Protein AF-A0A392NFA3-F1 (afdb_monomer_lite)

Structure (mmCIF, N/CA/C/O backbone):
data_AF-A0A392NFA3-F1
#
_entry.id   AF-A0A392NFA3-F1
#
loop_
_atom_site.group_PDB
_atom_site.id
_atom_site.type_symbol
_atom_site.label_atom_id
_atom_site.label_alt_id
_atom_site.label_comp_id
_atom_site.label_asym_id
_atom_site.label_entity_id
_atom_site.label_seq_id
_atom_site.pdbx_PDB_ins_code
_atom_site.Cartn_x
_atom_site.Cartn_y
_atom_site.Cartn_z
_atom_site.occupancy
_atom_site.B_iso_or_equiv
_atom_site.auth_seq_id
_atom_site.auth_comp_id
_atom_site.auth_asym_id
_atom_site.auth_atom_id
_atom_site.pdbx_PDB_model_num
ATOM 1 N N . GLY A 1 1 ? -15.142 -14.984 43.365 1.00 47.69 1 GLY A N 1
ATOM 2 C CA . GLY A 1 1 ? -14.096 -15.615 44.189 1.00 47.69 1 GLY A CA 1
ATOM 3 C C . GLY A 1 1 ? -12.878 -14.723 44.280 1.00 47.69 1 GLY A C 1
ATOM 4 O O . GLY A 1 1 ? -11.939 -14.925 43.528 1.00 47.69 1 GLY A O 1
ATOM 5 N N . ARG A 1 2 ? -12.903 -13.709 45.154 1.00 57.28 2 ARG A N 1
ATOM 6 C CA . ARG A 1 2 ? -11.723 -12.879 45.437 1.00 57.28 2 ARG A CA 1
ATOM 7 C C . ARG A 1 2 ? -10.975 -13.528 46.597 1.00 57.28 2 ARG A C 1
ATOM 9 O O . ARG A 1 2 ? -11.404 -13.406 47.738 1.00 57.28 2 ARG A O 1
ATOM 16 N N . PHE A 1 3 ? -9.909 -14.259 46.290 1.00 68.69 3 PHE A N 1
ATOM 17 C CA . PHE A 1 3 ? -8.962 -14.705 47.306 1.00 68.69 3 PHE A CA 1
ATOM 18 C C . PHE A 1 3 ? -8.295 -13.471 47.925 1.00 68.69 3 PHE A C 1
ATOM 20 O O . PHE A 1 3 ? -7.769 -12.626 47.200 1.00 68.69 3 PHE A O 1
ATOM 27 N N . VAL A 1 4 ? -8.338 -13.359 49.251 1.00 68.44 4 VAL A N 1
ATOM 28 C CA . VAL A 1 4 ? -7.598 -12.344 50.007 1.00 68.44 4 VAL A CA 1
ATOM 29 C C . VAL A 1 4 ? -6.382 -13.046 50.616 1.00 68.44 4 VAL A C 1
ATOM 31 O O . VAL A 1 4 ? -6.569 -13.926 51.456 1.00 68.44 4 VAL A O 1
ATOM 34 N N . PRO A 1 5 ? -5.146 -12.714 50.200 1.00 74.56 5 PRO A N 1
ATOM 35 C CA . PRO A 1 5 ? -3.945 -13.318 50.768 1.00 74.56 5 PRO A CA 1
ATOM 36 C C . PRO A 1 5 ? -3.865 -13.119 52.295 1.00 74.56 5 PRO A C 1
ATOM 38 O O . PRO A 1 5 ? -4.155 -12.009 52.756 1.00 74.56 5 PRO A O 1
ATOM 41 N N . PRO A 1 6 ? -3.408 -14.121 53.078 1.00 75.00 6 PRO A N 1
ATOM 42 C CA . PRO A 1 6 ? -3.351 -14.036 54.545 1.00 75.00 6 PRO A CA 1
ATOM 43 C C . PRO A 1 6 ? -2.597 -12.804 55.068 1.00 75.00 6 PRO A C 1
ATOM 45 O O . PRO A 1 6 ? -3.068 -12.129 55.977 1.00 75.00 6 PRO A O 1
ATOM 48 N N . ALA A 1 7 ? -1.496 -12.428 54.408 1.00 75.62 7 ALA A N 1
ATOM 49 C CA . ALA A 1 7 ? -0.705 -11.249 54.765 1.00 75.62 7 ALA A CA 1
ATOM 50 C C . ALA A 1 7 ? -1.484 -9.922 54.650 1.00 75.62 7 ALA A C 1
ATOM 52 O O . ALA A 1 7 ? -1.228 -8.984 55.401 1.00 75.62 7 ALA A O 1
ATOM 53 N N . ILE A 1 8 ? -2.444 -9.823 53.722 1.00 76.00 8 ILE A N 1
ATOM 54 C CA . ILE A 1 8 ? -3.303 -8.636 53.586 1.00 76.00 8 ILE A CA 1
ATOM 55 C C . ILE A 1 8 ? -4.417 -8.664 54.637 1.00 76.00 8 ILE A C 1
ATOM 57 O O . ILE A 1 8 ? -4.732 -7.624 55.214 1.00 76.00 8 ILE A O 1
ATOM 61 N N . ALA A 1 9 ? -4.978 -9.838 54.933 1.00 77.25 9 ALA A N 1
ATOM 62 C CA . ALA A 1 9 ? -5.994 -9.977 55.973 1.00 77.25 9 ALA A CA 1
ATOM 63 C C . ALA A 1 9 ? -5.458 -9.569 57.357 1.00 77.25 9 ALA A C 1
ATOM 65 O O . ALA A 1 9 ? -6.118 -8.800 58.055 1.00 77.25 9 ALA A O 1
ATOM 66 N N . GLU A 1 10 ? -4.242 -9.995 57.714 1.00 80.12 10 GLU A N 1
ATOM 67 C CA . GLU A 1 10 ? -3.593 -9.622 58.979 1.00 80.12 10 GLU A CA 1
ATOM 68 C C . GLU A 1 10 ? -3.212 -8.139 59.024 1.00 80.12 10 GLU A C 1
ATOM 70 O O . GLU A 1 10 ? -3.524 -7.448 59.995 1.00 80.12 10 GLU A O 1
ATOM 75 N N . LYS A 1 11 ? -2.603 -7.619 57.948 1.00 82.12 11 LYS A N 1
ATOM 76 C CA . LYS A 1 11 ? -2.159 -6.218 57.872 1.00 82.12 11 LYS A CA 1
ATOM 77 C C . LYS A 1 11 ? -3.304 -5.225 58.073 1.00 82.12 11 LYS A C 1
ATOM 79 O O . LYS A 1 11 ? -3.107 -4.186 58.700 1.00 82.12 11 LYS A O 1
ATOM 84 N N . TYR A 1 12 ? -4.484 -5.538 57.544 1.00 84.06 12 TYR A N 1
ATOM 85 C CA . TYR A 1 12 ? -5.653 -4.658 57.597 1.00 84.06 12 TYR A CA 1
ATOM 86 C C . TYR A 1 12 ? -6.739 -5.141 58.569 1.00 84.06 12 TYR A C 1
ATOM 88 O O . TYR A 1 12 ? -7.821 -4.561 58.593 1.00 84.06 12 TYR A O 1
ATOM 96 N N . LYS A 1 13 ? -6.453 -6.173 59.380 1.00 84.12 13 LYS A N 1
ATOM 97 C CA . LYS A 1 13 ? -7.369 -6.762 60.376 1.00 84.12 13 LYS A CA 1
ATOM 98 C C . LYS A 1 13 ? -8.769 -7.046 59.813 1.00 84.12 13 LYS A C 1
ATOM 100 O O . LYS A 1 13 ? -9.784 -6.731 60.433 1.00 84.12 13 LYS A O 1
ATOM 105 N N . LEU A 1 14 ? -8.822 -7.604 58.607 1.00 76.94 14 LEU A N 1
ATOM 106 C CA . LEU A 1 14 ? -10.075 -7.844 57.896 1.00 76.94 14 LEU A CA 1
ATOM 107 C C . LEU A 1 14 ? -10.796 -9.064 58.482 1.00 76.94 14 LEU A C 1
ATOM 109 O O . LEU A 1 14 ? -10.212 -10.140 58.588 1.00 76.94 14 LEU A O 1
ATOM 113 N N . ILE A 1 15 ? -12.081 -8.914 58.810 1.00 75.38 15 ILE A N 1
ATOM 114 C CA . ILE A 1 15 ? -12.937 -10.020 59.257 1.00 75.38 15 ILE A CA 1
ATOM 115 C C . ILE A 1 15 ? -13.641 -10.586 58.022 1.00 75.38 15 ILE A C 1
ATOM 117 O O . ILE A 1 15 ? -14.520 -9.943 57.449 1.00 75.38 15 ILE A O 1
ATOM 121 N N . LEU A 1 16 ? -13.219 -11.770 57.580 1.00 69.88 16 LEU A N 1
ATOM 122 C CA . LEU A 1 16 ? -13.749 -12.426 56.383 1.00 69.88 16 LEU A CA 1
ATOM 123 C C . LEU A 1 16 ? -14.752 -13.526 56.782 1.00 69.88 16 LEU A C 1
ATOM 125 O O . LEU A 1 16 ? -14.495 -14.250 57.746 1.00 69.88 16 LEU A O 1
ATOM 129 N N . PRO A 1 17 ? -15.885 -13.680 56.067 1.00 68.06 17 PRO A N 1
ATOM 130 C CA . PRO A 1 17 ? -16.837 -14.758 56.332 1.00 68.06 17 PRO A CA 1
ATOM 131 C C . PRO A 1 17 ? -16.214 -16.138 56.044 1.00 68.06 17 PRO A C 1
ATOM 133 O O . PRO A 1 17 ? -15.319 -16.234 55.195 1.00 68.06 17 PRO A O 1
ATOM 136 N N . PRO A 1 18 ? -16.683 -17.216 56.707 1.00 62.31 18 PRO A N 1
ATOM 137 C CA . PRO A 1 18 ? -16.168 -18.565 56.492 1.00 62.31 18 PRO A CA 1
ATOM 138 C C . PRO A 1 18 ? -16.388 -18.981 55.035 1.00 62.31 18 PRO A C 1
ATOM 140 O O . PRO A 1 18 ? -17.519 -19.052 54.558 1.00 62.31 18 PRO A O 1
ATOM 143 N N . TYR A 1 19 ? -15.294 -19.229 54.316 1.00 61.97 19 TYR A N 1
ATOM 144 C CA . TYR A 1 19 ? -15.327 -19.614 52.908 1.00 61.97 19 TYR A CA 1
ATOM 145 C C . TYR A 1 19 ? -15.242 -21.142 52.777 1.00 61.97 19 TYR A C 1
ATOM 147 O O . TYR A 1 19 ? -14.250 -21.731 53.217 1.00 61.97 19 TYR A O 1
ATOM 155 N N . PRO A 1 20 ? -16.231 -21.810 52.156 1.00 56.31 20 PRO A N 1
ATOM 156 C CA . PRO A 1 20 ? -16.148 -23.231 51.873 1.00 56.31 20 PRO A CA 1
ATOM 157 C C . PRO A 1 20 ? -15.323 -23.421 50.595 1.00 56.31 20 PRO A C 1
ATOM 159 O O . PRO A 1 20 ? -15.820 -23.255 49.485 1.00 56.31 20 PRO A O 1
ATOM 162 N N . GLY A 1 21 ? -14.044 -23.752 50.749 1.00 54.94 21 GLY A N 1
ATOM 163 C CA . GLY A 1 21 ? -13.233 -24.280 49.654 1.00 54.94 21 GLY A CA 1
ATOM 164 C C . GLY A 1 21 ? -11.956 -23.500 49.367 1.00 54.94 21 GLY A C 1
ATOM 165 O O . GLY A 1 21 ? -11.962 -22.338 48.974 1.00 54.94 21 GLY A O 1
ATOM 166 N N . THR A 1 22 ? -10.838 -24.213 49.453 1.00 56.34 22 THR A N 1
ATOM 167 C CA . THR A 1 22 ? -9.517 -23.854 48.908 1.00 56.34 22 THR A CA 1
ATOM 168 C C . THR A 1 22 ? -9.433 -23.998 47.381 1.00 56.34 22 THR A C 1
ATOM 170 O O . THR A 1 22 ? -8.353 -23.914 46.802 1.00 56.34 22 THR A O 1
ATOM 173 N N . SER A 1 23 ? -10.556 -24.220 46.700 1.00 50.94 23 SER A N 1
ATOM 174 C CA . SER A 1 23 ? -10.590 -24.520 45.271 1.00 50.94 23 SER A CA 1
ATOM 175 C C . SER A 1 23 ? -11.149 -23.337 44.502 1.00 50.94 23 SER A C 1
ATOM 177 O O . SER A 1 23 ? -12.359 -23.180 44.437 1.00 50.94 23 SER A O 1
ATOM 179 N N . MET A 1 24 ? -10.253 -22.497 43.975 1.00 47.97 24 MET A N 1
ATOM 180 C CA . MET A 1 24 ? -10.394 -21.732 42.716 1.00 47.97 24 MET A CA 1
ATOM 181 C C . MET A 1 24 ? -9.171 -20.829 42.446 1.00 47.97 24 MET A C 1
ATOM 183 O O . MET A 1 24 ? -9.245 -19.890 41.661 1.00 47.97 24 MET A O 1
ATOM 187 N N . CYS A 1 25 ? -8.006 -21.118 43.033 1.00 49.59 25 CYS A N 1
ATOM 188 C CA . CYS A 1 25 ? -6.749 -20.729 42.401 1.00 49.59 25 CYS A CA 1
ATOM 189 C C . CYS A 1 25 ? -6.409 -21.841 41.414 1.00 49.59 25 CYS A C 1
ATOM 191 O O . CYS A 1 25 ? -5.734 -22.807 41.768 1.00 49.59 25 CYS A O 1
ATOM 193 N N . VAL A 1 26 ? -6.905 -21.739 40.181 1.00 50.53 26 VAL A N 1
ATOM 194 C CA . VAL A 1 26 ? -6.306 -22.511 39.094 1.00 50.53 26 VAL A CA 1
ATOM 195 C C . VAL A 1 26 ? -4.851 -22.054 39.048 1.00 50.53 26 VAL A C 1
ATOM 197 O O . VAL A 1 26 ? -4.571 -20.907 38.698 1.00 50.53 26 VAL A O 1
ATOM 200 N N . ARG A 1 27 ? -3.912 -22.916 39.457 1.00 51.28 27 ARG A N 1
ATOM 201 C CA . ARG A 1 27 ? -2.526 -22.785 39.009 1.00 51.28 27 ARG A CA 1
ATOM 202 C C . ARG A 1 27 ? -2.594 -22.968 37.500 1.00 51.28 27 ARG A C 1
ATOM 204 O O . ARG A 1 27 ? -2.494 -24.089 37.013 1.00 51.28 27 ARG A O 1
ATOM 211 N N . ILE A 1 28 ? -2.812 -21.880 36.764 1.00 48.66 28 ILE A N 1
ATOM 212 C CA . ILE A 1 28 ? -2.381 -21.840 35.376 1.00 48.66 28 ILE A CA 1
ATOM 213 C C . ILE A 1 28 ? -0.883 -22.095 35.508 1.00 48.66 28 ILE A C 1
ATOM 215 O O . ILE A 1 28 ? -0.173 -21.306 36.136 1.00 48.66 28 ILE A 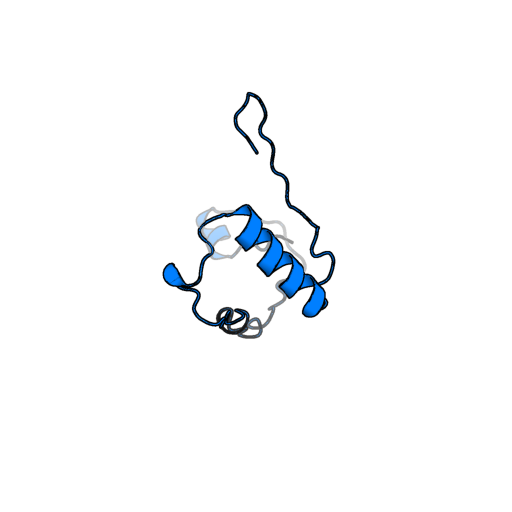O 1
ATOM 219 N N . GLY A 1 29 ? -0.436 -23.283 35.090 1.00 56.47 29 GLY A N 1
ATOM 220 C CA . GLY A 1 29 ? 0.986 -23.603 35.047 1.00 56.47 29 GLY A CA 1
ATOM 221 C C . GLY A 1 29 ? 1.727 -22.475 34.335 1.00 56.47 29 GLY A C 1
ATOM 222 O O . GLY A 1 29 ? 1.098 -21.682 33.634 1.00 56.47 29 GLY A O 1
ATOM 223 N N . LYS A 1 30 ? 3.048 -22.377 34.538 1.00 53.56 30 LYS A N 1
ATOM 224 C CA . LYS A 1 30 ? 3.890 -21.406 33.823 1.00 53.56 30 LYS A CA 1
ATOM 225 C C . LYS A 1 30 ? 3.384 -21.344 32.373 1.00 53.56 30 LYS A C 1
ATOM 227 O O . LYS A 1 30 ? 3.362 -22.410 31.749 1.00 53.56 30 LYS A O 1
ATOM 232 N N . PRO A 1 31 ? 2.878 -20.187 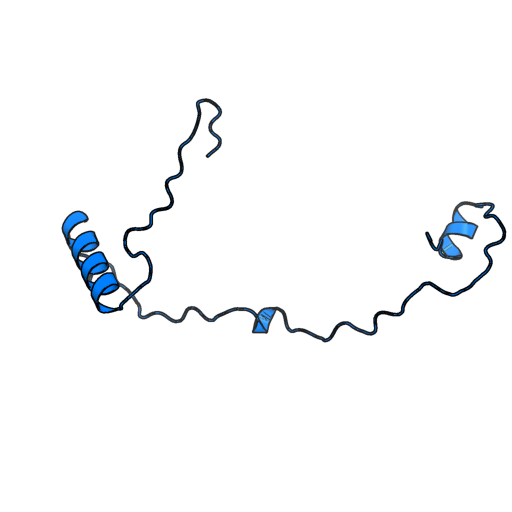31.885 1.00 57.44 31 PRO A N 1
ATOM 233 C CA . PRO A 1 31 ? 2.403 -20.114 30.512 1.00 57.44 31 PRO A CA 1
ATOM 234 C C . PRO A 1 31 ? 3.528 -20.671 29.642 1.00 57.44 31 PRO A C 1
ATOM 236 O O . PRO A 1 31 ? 4.697 -20.482 30.020 1.00 57.44 31 PRO A O 1
ATOM 239 N N . PRO A 1 32 ? 3.220 -21.408 28.556 1.00 61.34 32 PRO A N 1
ATOM 240 C CA . PRO A 1 32 ? 4.267 -21.821 27.635 1.00 61.34 32 PRO A CA 1
ATOM 241 C C . PRO A 1 32 ? 5.140 -20.593 27.412 1.00 61.34 32 PRO A C 1
ATOM 243 O O . PRO A 1 32 ? 4.613 -19.489 27.252 1.00 61.34 32 PRO A O 1
ATOM 246 N N . GLN A 1 33 ? 6.451 -20.758 27.586 1.00 64.44 33 GLN A N 1
ATOM 247 C CA . GLN A 1 33 ? 7.406 -19.668 27.470 1.00 64.44 33 GLN A CA 1
ATOM 248 C C . GLN A 1 33 ? 7.441 -19.286 25.988 1.00 64.44 33 GLN A C 1
ATOM 250 O O . GLN A 1 33 ? 8.319 -19.709 25.249 1.00 64.44 33 GLN A O 1
ATOM 255 N N . ILE A 1 34 ? 6.395 -18.589 25.544 1.00 71.75 34 ILE A N 1
ATOM 256 C CA . ILE A 1 34 ? 6.249 -18.052 24.207 1.00 71.75 34 ILE A CA 1
ATOM 257 C C . ILE A 1 34 ? 7.224 -16.899 24.197 1.00 71.75 34 ILE A C 1
ATOM 259 O O . ILE A 1 34 ? 7.027 -15.881 24.865 1.00 71.75 34 ILE A O 1
ATOM 263 N N . ASP A 1 35 ? 8.326 -17.117 23.505 1.00 76.56 35 ASP A N 1
ATOM 264 C CA . ASP A 1 35 ? 9.252 -16.056 23.211 1.00 76.56 35 ASP A CA 1
ATOM 265 C C . ASP A 1 35 ? 8.528 -15.044 22.317 1.00 76.56 35 ASP A C 1
ATOM 267 O O . ASP A 1 35 ? 8.327 -15.267 21.126 1.00 76.56 35 ASP A O 1
ATOM 271 N N . ILE A 1 36 ? 8.085 -13.935 22.911 1.00 77.06 36 ILE A N 1
ATOM 272 C CA . ILE A 1 36 ? 7.376 -12.859 22.206 1.00 77.06 36 ILE A CA 1
ATOM 273 C C . ILE A 1 36 ? 8.256 -12.304 21.074 1.00 77.06 36 ILE A C 1
ATOM 275 O O . ILE A 1 36 ? 7.735 -11.795 20.084 1.00 77.06 36 ILE A O 1
ATOM 279 N N . SER A 1 37 ? 9.585 -12.418 21.188 1.00 73.69 37 SER A N 1
ATOM 280 C CA . SER A 1 37 ? 10.492 -12.007 20.117 1.00 73.69 37 SER A CA 1
ATOM 281 C C . SER A 1 37 ? 10.379 -12.904 18.881 1.00 73.69 37 SER A C 1
ATOM 283 O O . SER A 1 37 ? 10.450 -12.384 17.772 1.00 73.69 37 SER A O 1
ATOM 285 N N . ALA A 1 38 ? 10.085 -14.196 19.057 1.00 74.00 38 ALA A N 1
ATOM 286 C CA . ALA A 1 38 ? 9.892 -15.154 17.969 1.00 74.00 38 ALA A CA 1
ATOM 287 C C . ALA A 1 38 ? 8.553 -14.982 17.225 1.00 74.00 38 ALA A C 1
ATOM 289 O O . ALA A 1 38 ? 8.368 -15.571 16.167 1.00 74.00 38 ALA A 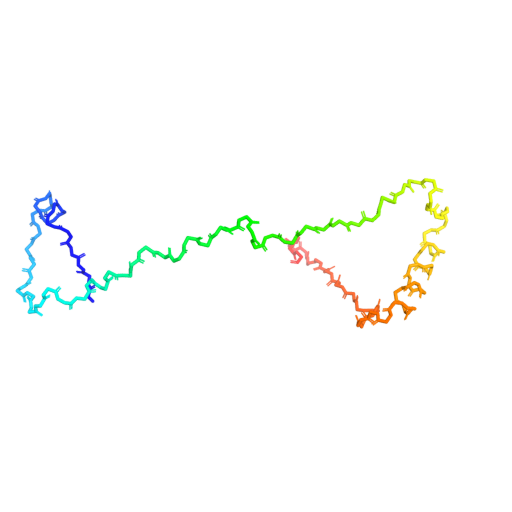O 1
ATOM 290 N N . LEU A 1 39 ? 7.624 -14.173 17.753 1.00 78.12 39 LEU A N 1
ATOM 291 C CA . LEU A 1 39 ? 6.384 -13.789 17.062 1.00 78.12 39 LEU A CA 1
ATOM 292 C C . LEU A 1 39 ? 6.579 -12.617 16.090 1.00 78.12 39 LEU A C 1
ATOM 294 O O . LEU A 1 39 ? 5.640 -12.242 15.388 1.00 78.12 39 LEU A O 1
ATOM 298 N N . ARG A 1 40 ? 7.754 -11.977 16.094 1.00 81.12 40 ARG A N 1
ATOM 299 C CA . ARG A 1 40 ? 8.039 -10.865 15.190 1.00 81.12 40 ARG A CA 1
ATOM 300 C C . ARG A 1 40 ? 8.466 -11.410 13.838 1.00 81.12 40 ARG A C 1
ATOM 302 O O . ARG A 1 40 ? 9.489 -12.077 13.725 1.00 81.12 40 ARG A O 1
ATOM 309 N N . GLU A 1 41 ? 7.705 -11.051 12.817 1.00 75.31 41 GLU A N 1
ATOM 310 C CA . GLU A 1 41 ? 8.133 -11.218 11.437 1.00 75.31 41 GLU A CA 1
ATOM 311 C C . GLU A 1 41 ? 9.349 -10.327 11.162 1.00 75.31 41 GLU A C 1
ATOM 313 O O . GLU A 1 41 ? 9.374 -9.142 11.512 1.00 75.31 41 GLU A O 1
ATOM 318 N N . ASN A 1 42 ? 10.373 -10.907 10.539 1.00 72.25 42 ASN A N 1
ATOM 319 C CA . ASN A 1 42 ? 11.524 -10.154 10.063 1.00 72.25 42 ASN A CA 1
ATOM 320 C C . ASN A 1 42 ? 11.178 -9.594 8.684 1.00 72.25 42 ASN A C 1
ATOM 322 O O . ASN A 1 42 ? 11.226 -10.311 7.686 1.00 72.25 42 ASN A O 1
ATOM 326 N N . TYR A 1 43 ? 10.822 -8.312 8.629 1.00 70.81 43 TYR A N 1
ATOM 327 C CA . TYR A 1 43 ? 10.541 -7.607 7.379 1.00 70.81 43 TYR A CA 1
ATOM 328 C C . TYR A 1 43 ? 11.843 -7.331 6.619 1.00 70.81 43 TYR A C 1
ATOM 330 O O . TYR A 1 43 ? 12.409 -6.242 6.689 1.00 70.81 43 TYR A O 1
ATOM 338 N N . ILE A 1 44 ? 12.350 -8.352 5.931 1.00 73.62 44 ILE A N 1
ATOM 339 C CA . ILE A 1 44 ? 13.547 -8.260 5.097 1.00 73.62 44 ILE A CA 1
ATOM 340 C C . ILE A 1 44 ? 13.088 -7.960 3.668 1.00 73.62 44 ILE A C 1
ATOM 342 O O . ILE A 1 44 ? 12.728 -8.867 2.921 1.00 73.62 44 ILE A O 1
ATOM 346 N N . SER A 1 45 ? 13.094 -6.681 3.303 1.00 76.88 45 SER A N 1
ATOM 347 C CA . SER A 1 45 ? 12.889 -6.225 1.924 1.00 76.88 45 SER A CA 1
ATOM 348 C C . SER A 1 45 ? 14.208 -5.719 1.332 1.00 76.88 45 SER A C 1
ATOM 350 O O . SER A 1 45 ? 15.074 -5.269 2.088 1.00 76.88 45 SER A O 1
ATOM 352 N N . PRO A 1 46 ? 14.385 -5.770 -0.002 1.00 82.44 46 PRO A N 1
ATOM 353 C CA . PRO A 1 46 ? 15.507 -5.115 -0.667 1.00 82.44 46 PRO A CA 1
ATOM 354 C C . PRO A 1 46 ? 15.561 -3.622 -0.328 1.00 82.44 46 PRO A C 1
ATOM 356 O O . PRO A 1 46 ? 14.528 -2.986 -0.118 1.00 82.44 46 PRO A O 1
ATOM 359 N N . GLU A 1 47 ? 16.768 -3.062 -0.293 1.00 86.44 47 GLU A N 1
ATOM 360 C CA . GLU A 1 47 ? 16.955 -1.628 -0.091 1.00 86.44 47 GLU A CA 1
ATOM 361 C C . GLU A 1 47 ? 16.430 -0.835 -1.297 1.00 86.44 47 GLU A C 1
ATOM 363 O O . GLU A 1 47 ? 16.636 -1.220 -2.449 1.00 86.44 47 GLU A O 1
ATOM 368 N N . PHE A 1 48 ? 15.777 0.295 -1.024 1.00 89.69 48 PHE A N 1
ATOM 369 C CA . PHE A 1 48 ? 15.288 1.226 -2.035 1.00 89.69 48 PHE A CA 1
ATOM 370 C C . PHE A 1 48 ? 15.924 2.603 -1.804 1.00 89.69 48 PHE A C 1
ATOM 372 O O . PHE A 1 48 ? 15.666 3.249 -0.789 1.00 89.69 48 PHE A O 1
ATOM 379 N N . LEU A 1 49 ? 16.807 3.015 -2.721 1.00 93.56 49 LEU A N 1
ATOM 380 C CA . LEU A 1 49 ? 17.648 4.214 -2.597 1.00 93.56 49 LEU A CA 1
ATOM 381 C C . LEU A 1 49 ? 17.053 5.410 -3.354 1.00 93.56 49 LEU A C 1
ATOM 383 O O . LEU A 1 49 ? 16.355 5.232 -4.347 1.00 93.56 49 LEU A O 1
ATOM 387 N N . GLU A 1 50 ? 17.397 6.636 -2.946 1.00 90.81 50 GLU A N 1
ATOM 388 C CA . GLU A 1 50 ? 16.851 7.877 -3.534 1.00 90.81 50 GLU A CA 1
ATOM 389 C C . GLU A 1 50 ? 17.044 7.977 -5.053 1.00 90.81 50 GLU A C 1
ATOM 391 O O . GLU A 1 50 ? 16.160 8.433 -5.767 1.00 90.81 50 GLU A O 1
ATOM 396 N N . HIS A 1 51 ? 18.172 7.492 -5.574 1.00 93.44 51 HIS A N 1
ATOM 397 C CA . HIS A 1 51 ? 18.456 7.514 -7.012 1.00 93.44 51 HIS A CA 1
ATOM 398 C C . HIS A 1 51 ? 17.626 6.505 -7.827 1.00 93.44 51 HIS A C 1
ATOM 400 O O . HIS A 1 51 ? 17.696 6.517 -9.053 1.00 93.44 51 HIS A O 1
ATOM 406 N N . GLN A 1 52 ? 16.891 5.601 -7.170 1.00 92.56 52 GLN A N 1
ATOM 407 C CA . GLN A 1 52 ? 15.999 4.629 -7.814 1.00 92.56 52 GLN A CA 1
ATOM 408 C C . GLN A 1 52 ? 14.562 5.161 -7.953 1.00 92.56 52 GLN A C 1
ATOM 410 O O . GLN A 1 52 ? 13.720 4.503 -8.573 1.00 92.56 52 GLN A O 1
ATOM 415 N N . VAL A 1 53 ? 14.277 6.321 -7.351 1.00 94.81 53 VAL A N 1
ATOM 416 C CA . VAL A 1 53 ? 12.977 6.993 -7.381 1.00 94.81 53 VAL A CA 1
ATOM 417 C C . VAL A 1 53 ? 12.869 7.843 -8.643 1.00 94.81 53 VAL A C 1
ATOM 419 O O . VAL A 1 53 ? 13.785 8.594 -8.979 1.00 94.81 53 VAL A O 1
ATOM 422 N N . GLU A 1 54 ? 11.736 7.750 -9.335 1.00 95.62 54 GLU A N 1
ATOM 423 C CA . GLU A 1 54 ? 11.422 8.647 -10.447 1.00 95.62 54 GLU A CA 1
ATOM 424 C C . GLU A 1 54 ? 11.277 10.097 -9.962 1.00 95.62 54 GLU A C 1
ATOM 426 O O . GLU A 1 54 ? 10.715 10.365 -8.901 1.00 95.62 54 GLU A O 1
ATOM 431 N N . ALA A 1 55 ? 11.720 11.058 -10.773 1.00 94.81 55 ALA A N 1
ATOM 432 C CA . ALA A 1 55 ? 11.625 12.478 -10.421 1.00 94.81 55 ALA A CA 1
ATOM 433 C C . ALA A 1 55 ? 10.170 12.976 -10.299 1.00 94.81 55 ALA A C 1
ATOM 435 O O . ALA A 1 55 ? 9.892 13.898 -9.533 1.00 94.81 55 ALA A O 1
ATOM 436 N N . ASP A 1 56 ? 9.248 12.382 -11.064 1.00 96.81 56 ASP A N 1
ATOM 437 C CA . ASP A 1 56 ? 7.817 12.677 -10.987 1.00 96.81 56 ASP A CA 1
ATOM 438 C C . ASP A 1 56 ? 7.116 11.662 -10.063 1.00 96.81 56 ASP A C 1
ATOM 440 O O . ASP A 1 56 ? 7.088 10.463 -10.376 1.00 96.81 56 ASP A O 1
ATOM 444 N N . PRO A 1 57 ? 6.499 12.115 -8.954 1.00 95.44 57 PRO A N 1
ATOM 445 C CA . PRO A 1 57 ? 5.830 11.231 -8.004 1.00 95.44 57 PRO A CA 1
ATOM 446 C C . PRO A 1 57 ? 4.656 10.449 -8.611 1.00 95.44 57 PRO A C 1
ATOM 448 O O . PRO A 1 57 ? 4.368 9.342 -8.153 1.00 95.44 57 PRO A O 1
ATOM 451 N N . LEU A 1 58 ? 3.985 10.970 -9.646 1.00 96.94 58 LEU A N 1
ATOM 452 C CA . LEU A 1 58 ? 2.894 10.248 -10.310 1.00 96.94 58 LEU A CA 1
ATOM 453 C C . LEU A 1 58 ? 3.422 9.089 -11.161 1.00 96.94 58 LEU A C 1
ATOM 455 O O . LEU A 1 58 ? 2.804 8.022 -11.199 1.00 96.94 58 LEU A O 1
ATOM 459 N N . ASN A 1 59 ? 4.585 9.266 -11.792 1.00 97.00 59 ASN A N 1
ATOM 460 C CA . ASN A 1 59 ? 5.251 8.193 -12.529 1.00 97.00 59 ASN A CA 1
ATOM 461 C C . ASN A 1 59 ? 5.765 7.111 -11.572 1.00 97.00 59 ASN A C 1
ATOM 463 O O . ASN A 1 59 ? 5.576 5.924 -11.845 1.00 97.00 59 ASN A O 1
ATOM 467 N N . GLN A 1 60 ? 6.318 7.505 -10.416 1.00 97.12 60 GLN A N 1
ATOM 468 C CA . GLN A 1 60 ? 6.720 6.555 -9.374 1.00 97.12 60 GLN A CA 1
ATOM 469 C C . GLN A 1 60 ? 5.527 5.746 -8.847 1.00 97.12 60 GLN A C 1
ATOM 471 O O . GLN A 1 60 ? 5.613 4.523 -8.736 1.00 97.12 60 GLN A O 1
ATOM 476 N N . PHE A 1 61 ? 4.404 6.410 -8.548 1.00 95.88 61 PHE A N 1
ATOM 477 C CA . PHE A 1 61 ? 3.182 5.733 -8.111 1.00 95.88 61 PHE A CA 1
ATOM 478 C C . PHE A 1 61 ? 2.703 4.722 -9.154 1.00 95.88 61 PHE A C 1
ATOM 480 O O . PHE A 1 61 ? 2.405 3.582 -8.806 1.00 95.88 61 PHE A O 1
ATOM 487 N N . ARG A 1 62 ? 2.659 5.119 -10.432 1.00 96.56 62 ARG A N 1
ATOM 488 C CA . ARG A 1 62 ? 2.210 4.241 -11.516 1.00 96.56 62 ARG A CA 1
ATOM 489 C C . ARG A 1 62 ? 3.075 2.989 -11.625 1.00 96.56 62 ARG A C 1
ATOM 491 O O . ARG A 1 62 ? 2.527 1.898 -11.706 1.00 96.56 62 ARG A O 1
ATOM 498 N N . LYS A 1 63 ? 4.399 3.146 -11.550 1.00 96.50 63 LYS A N 1
ATOM 499 C CA . LYS A 1 63 ? 5.355 2.031 -11.549 1.00 96.50 63 LYS A CA 1
ATOM 500 C C . LYS A 1 63 ? 5.060 1.039 -10.421 1.00 96.50 63 LYS A C 1
ATOM 502 O O . LYS A 1 63 ? 4.885 -0.144 -10.680 1.00 96.50 63 LYS A O 1
ATOM 507 N N . TRP A 1 64 ? 4.918 1.524 -9.189 1.00 95.69 64 TRP A N 1
ATOM 508 C CA . TRP A 1 64 ? 4.595 0.663 -8.046 1.00 95.69 64 TRP A CA 1
ATOM 509 C C . TRP A 1 64 ? 3.212 0.028 -8.125 1.00 95.69 64 TRP A C 1
ATOM 511 O O . TRP A 1 64 ? 3.029 -1.105 -7.686 1.00 95.69 64 TRP A O 1
ATOM 521 N N . PHE A 1 65 ? 2.233 0.744 -8.669 1.00 95.38 65 PHE A N 1
ATOM 522 C CA . PHE A 1 65 ? 0.898 0.202 -8.866 1.00 95.38 65 PHE A CA 1
ATOM 523 C C . PHE A 1 65 ? 0.910 -0.931 -9.900 1.00 95.38 65 PHE A C 1
ATOM 525 O O . PHE A 1 65 ? 0.322 -1.985 -9.657 1.00 95.38 65 PHE A O 1
ATOM 532 N N . ASP A 1 66 ? 1.637 -0.753 -11.004 1.00 96.06 66 ASP A N 1
ATOM 533 C CA . ASP A 1 66 ? 1.835 -1.789 -12.017 1.00 96.06 66 ASP A CA 1
ATOM 534 C C . ASP A 1 66 ? 2.583 -3.003 -11.423 1.00 96.06 66 ASP A C 1
ATOM 536 O O . ASP A 1 66 ? 2.154 -4.142 -11.619 1.00 96.06 66 ASP A O 1
ATOM 540 N N . ASP A 1 67 ? 3.623 -2.784 -10.609 1.00 94.50 67 ASP A N 1
ATOM 541 C CA . ASP A 1 67 ? 4.338 -3.854 -9.894 1.00 94.50 67 ASP A CA 1
ATOM 542 C C . ASP A 1 67 ? 3.410 -4.625 -8.934 1.00 94.50 67 ASP A C 1
ATOM 544 O O . ASP A 1 67 ? 3.437 -5.858 -8.886 1.00 94.50 67 ASP A O 1
ATOM 548 N N . ALA A 1 68 ? 2.545 -3.921 -8.194 1.00 94.25 68 ALA A N 1
ATOM 549 C CA . ALA A 1 68 ? 1.563 -4.521 -7.288 1.00 94.25 68 ALA A CA 1
ATOM 550 C C . ALA A 1 68 ? 0.520 -5.374 -8.030 1.00 94.25 68 ALA A C 1
ATOM 552 O O . ALA A 1 68 ? 0.120 -6.434 -7.531 1.00 94.25 68 ALA A O 1
ATOM 553 N N . LEU A 1 69 ? 0.103 -4.938 -9.226 1.00 94.25 69 LEU A N 1
ATOM 554 C CA . LEU A 1 69 ? -0.780 -5.705 -10.107 1.00 94.25 69 LEU A CA 1
ATOM 555 C C . LEU A 1 69 ? -0.093 -6.976 -10.617 1.00 94.25 69 LEU A C 1
ATOM 557 O O . LEU A 1 69 ? -0.686 -8.054 -10.557 1.00 94.25 69 LEU A O 1
ATOM 561 N N . VAL A 1 70 ? 1.157 -6.868 -11.076 1.00 95.62 70 VAL A N 1
ATOM 562 C CA . VAL A 1 70 ? 1.949 -8.012 -11.562 1.00 95.62 70 VAL A CA 1
ATOM 563 C C . VAL A 1 70 ? 2.219 -9.020 -10.442 1.00 95.62 70 VAL A C 1
ATOM 565 O O . VAL A 1 70 ? 2.141 -10.227 -10.670 1.00 95.62 70 VAL A O 1
ATOM 568 N N . ALA A 1 71 ? 2.471 -8.546 -9.220 1.00 94.12 71 ALA A N 1
ATOM 569 C CA . ALA A 1 71 ? 2.650 -9.389 -8.039 1.00 94.12 71 ALA A CA 1
ATOM 570 C C . ALA A 1 71 ? 1.349 -10.062 -7.556 1.00 94.12 71 ALA A C 1
ATOM 572 O O . ALA A 1 71 ? 1.396 -10.922 -6.674 1.00 94.12 71 ALA A O 1
ATOM 573 N N . GLY A 1 72 ? 0.189 -9.688 -8.110 1.00 92.94 72 GLY A N 1
ATOM 574 C CA . GLY A 1 72 ? -1.105 -10.262 -7.743 1.00 92.94 72 GLY A CA 1
ATOM 575 C C . GLY A 1 72 ? -1.534 -9.922 -6.314 1.00 92.94 72 GLY A C 1
ATOM 576 O O . GLY A 1 72 ? -2.200 -10.733 -5.662 1.00 92.94 72 GLY A O 1
ATOM 577 N N . LEU A 1 73 ? -1.136 -8.750 -5.805 1.00 92.56 73 LEU A N 1
ATOM 578 C CA . LEU A 1 73 ? -1.557 -8.299 -4.481 1.00 92.56 73 LEU A CA 1
ATOM 579 C C . LEU A 1 73 ? -3.078 -8.127 -4.436 1.00 92.56 73 LEU A C 1
ATOM 581 O O . LEU A 1 73 ? -3.721 -7.736 -5.410 1.00 92.56 73 LEU A O 1
ATOM 585 N N . LYS A 1 74 ? -3.668 -8.434 -3.280 1.00 91.62 74 LYS A N 1
ATOM 586 C CA . LYS A 1 74 ? -5.103 -8.245 -3.063 1.00 91.62 74 LYS A CA 1
ATOM 587 C C . LYS A 1 74 ? -5.390 -6.764 -2.869 1.00 91.62 74 LYS A C 1
ATOM 589 O O . LYS A 1 74 ? -4.715 -6.120 -2.076 1.00 91.62 74 LYS A O 1
ATOM 594 N N . GLU A 1 75 ? -6.408 -6.272 -3.569 1.00 91.06 75 GLU A N 1
ATOM 595 C CA . GLU A 1 75 ? -6.894 -4.890 -3.464 1.00 91.06 75 GLU A CA 1
ATOM 596 C C . GLU A 1 75 ? -5.765 -3.841 -3.577 1.00 91.06 75 GLU A C 1
ATOM 598 O O . GLU A 1 75 ? -5.597 -3.014 -2.682 1.00 91.06 75 GLU A O 1
ATOM 603 N N . PRO A 1 76 ? -4.981 -3.827 -4.676 1.00 90.12 76 PRO A N 1
ATOM 604 C CA . PRO A 1 76 ? -3.841 -2.912 -4.831 1.00 90.12 76 PRO A CA 1
ATOM 605 C C . PRO A 1 76 ? -4.261 -1.432 -4.880 1.00 90.12 76 PRO A C 1
ATOM 607 O O . PRO A 1 76 ? -3.435 -0.533 -4.762 1.00 90.12 76 PRO A O 1
ATOM 610 N N . ASN A 1 77 ? -5.556 -1.172 -5.056 1.00 90.94 77 ASN A N 1
ATOM 611 C CA . ASN A 1 77 ? -6.187 0.142 -5.044 1.00 90.94 77 ASN A CA 1
ATOM 612 C C . ASN A 1 77 ? -6.833 0.509 -3.693 1.00 90.94 77 ASN A C 1
ATOM 614 O O . ASN A 1 77 ? -7.408 1.594 -3.591 1.00 90.94 77 ASN A O 1
ATOM 618 N N . ALA A 1 78 ? -6.804 -0.368 -2.684 1.00 94.31 78 ALA A N 1
ATOM 619 C CA . ALA A 1 78 ? -7.328 -0.047 -1.360 1.00 94.31 78 ALA A CA 1
ATOM 620 C C . ALA A 1 78 ? -6.467 1.038 -0.699 1.00 94.31 78 ALA A C 1
ATOM 622 O O . ALA A 1 78 ? -5.243 0.937 -0.638 1.00 94.31 78 ALA A O 1
ATOM 623 N N . MET A 1 79 ? -7.117 2.083 -0.186 1.00 93.44 79 MET A N 1
ATOM 624 C CA . MET A 1 79 ? -6.452 3.226 0.438 1.00 93.44 79 MET A CA 1
ATOM 625 C C . MET A 1 79 ? -7.059 3.509 1.811 1.00 93.44 79 MET A C 1
ATOM 627 O O . MET A 1 79 ? -8.278 3.588 1.959 1.00 93.44 79 MET A O 1
ATOM 631 N N . GLY A 1 80 ? -6.202 3.704 2.815 1.00 94.56 80 GLY A N 1
ATOM 632 C CA . GLY A 1 80 ? -6.606 4.225 4.118 1.00 94.56 80 GLY A CA 1
ATOM 633 C C . GLY A 1 80 ? -6.692 5.746 4.071 1.00 94.56 80 GLY A C 1
ATOM 634 O O . GLY A 1 80 ? -5.669 6.421 4.144 1.00 94.56 80 GLY A O 1
ATOM 635 N N . LEU A 1 81 ? -7.901 6.292 3.939 1.00 94.06 81 LEU A N 1
ATOM 636 C CA . LEU A 1 81 ? -8.131 7.734 4.000 1.00 94.06 81 LEU A CA 1
ATOM 637 C C . LEU A 1 81 ? -8.429 8.147 5.443 1.00 94.06 81 LEU A C 1
ATOM 639 O O . LEU A 1 81 ? -9.425 7.716 6.019 1.00 94.06 81 LEU A O 1
ATOM 643 N N . SER A 1 82 ? -7.588 9.010 6.008 1.00 94.44 82 SER A N 1
ATOM 644 C CA . SER A 1 82 ? -7.852 9.663 7.290 1.00 94.44 82 SER A CA 1
ATOM 645 C C . SER A 1 82 ? -8.227 11.124 7.050 1.00 94.44 82 SER A C 1
ATOM 647 O O . SER A 1 82 ? -7.604 11.819 6.245 1.00 94.44 82 SER A O 1
ATOM 649 N N . THR A 1 83 ? -9.278 11.580 7.727 1.00 94.56 83 THR A N 1
ATOM 650 C CA . THR A 1 83 ? -9.792 12.951 7.647 1.00 94.56 83 THR A CA 1
ATOM 651 C C . THR A 1 83 ? -9.945 13.502 9.049 1.00 94.56 83 THR A C 1
ATOM 653 O O . THR A 1 83 ? -10.324 12.764 9.950 1.00 94.56 83 THR A O 1
ATOM 656 N N . VAL A 1 84 ? -9.730 14.801 9.227 1.00 95.75 84 VAL A N 1
ATOM 657 C CA . VAL A 1 84 ? -9.776 15.432 10.544 1.00 95.75 84 VAL A CA 1
ATOM 658 C C . VAL A 1 84 ? -10.897 16.465 10.630 1.00 95.75 84 VAL A C 1
ATOM 660 O O . VAL A 1 84 ? -11.112 17.254 9.706 1.00 95.75 84 VAL A O 1
ATOM 663 N N . GLY A 1 85 ? -11.626 16.451 11.746 1.00 92.19 85 GLY A N 1
ATOM 664 C CA . GLY A 1 85 ? -12.620 17.467 12.079 1.00 92.19 85 GLY A CA 1
ATOM 665 C C . GLY A 1 85 ? -11.990 18.767 12.591 1.00 92.19 85 GLY A C 1
ATOM 666 O O . GLY A 1 85 ? -10.777 18.894 12.747 1.00 92.19 85 GLY A O 1
ATOM 667 N N . LYS A 1 86 ? -12.823 19.762 12.917 1.00 93.69 86 LYS A N 1
ATOM 668 C CA . LYS A 1 86 ? -12.357 21.037 13.506 1.00 93.69 86 LYS A CA 1
ATOM 669 C C . LYS A 1 86 ? -11.667 20.865 14.865 1.00 93.69 86 LYS A C 1
ATOM 671 O O . LYS A 1 86 ? -10.952 21.759 15.301 1.00 93.69 86 LYS A O 1
ATOM 676 N N . ASP A 1 87 ? -11.912 1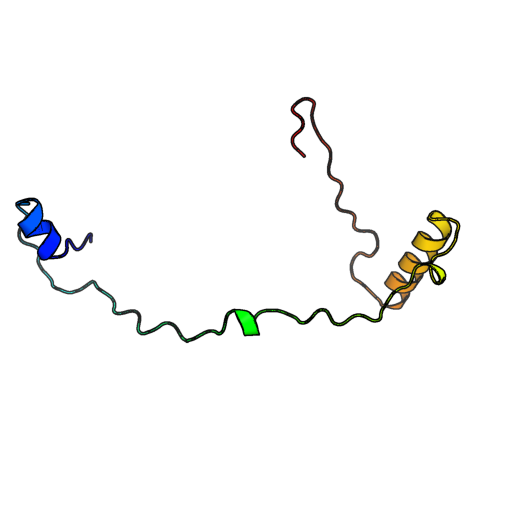9.747 15.537 1.00 91.19 87 ASP A N 1
ATOM 677 C CA . ASP A 1 87 ? -11.330 19.371 16.823 1.00 91.19 87 ASP A CA 1
ATOM 678 C C . ASP A 1 87 ? -9.951 18.697 16.697 1.00 91.19 87 ASP A C 1
ATOM 680 O O . ASP A 1 87 ? -9.347 18.362 17.717 1.00 91.19 87 ASP A O 1
ATOM 684 N N . GLY A 1 88 ? -9.431 18.534 15.473 1.00 88.00 88 GLY A N 1
ATOM 685 C CA . GLY A 1 88 ? -8.050 18.116 15.233 1.00 88.00 88 GLY A CA 1
ATOM 686 C C . GLY A 1 88 ? -7.776 16.630 15.477 1.00 88.00 88 GLY A C 1
ATOM 687 O O . GLY A 1 88 ? -6.610 16.250 15.573 1.00 88.00 88 GLY A O 1
ATOM 688 N N . LYS A 1 89 ? -8.815 15.793 15.595 1.00 82.19 89 LYS A N 1
ATOM 689 C CA . LYS A 1 89 ? -8.684 14.348 15.842 1.00 82.19 89 LYS A CA 1
ATOM 690 C C . LYS A 1 89 ? -8.993 13.531 14.569 1.00 82.19 89 LYS A C 1
ATOM 692 O O . LYS A 1 89 ? -10.120 13.636 14.083 1.00 82.19 89 LYS A O 1
ATOM 697 N N . PRO A 1 90 ? -7.999 12.820 14.000 1.00 79.56 90 PRO A N 1
ATOM 698 C CA . PRO A 1 90 ? -8.140 11.983 12.802 1.00 79.56 90 PRO A CA 1
ATOM 699 C C . PRO A 1 90 ? -8.733 10.591 13.061 1.00 79.56 90 PRO A C 1
ATOM 701 O O . PRO A 1 90 ? -8.776 10.168 14.241 1.00 79.56 90 PRO A O 1
#

Radius of gyration: 29.2 Å; chains: 1; bounding box: 35×46×73 Å

pLDDT: mean 80.11, std 15.3, range [47.69, 97.12]

Sequence (90 aa):
GRFVPPAIAEKYKLILPPYPGTSMCVRIGKPPQIDISALRENYISPEFLEHQVEADPLNQFRKWFDDALVAGLKEPNAMGLSTVGKDGKP

InterPro domains:
  IPR000659 Pyridoxamine 5'-phosphate oxidase [PTHR10851] (31-90)
  IPR012349 FMN-binding split barrel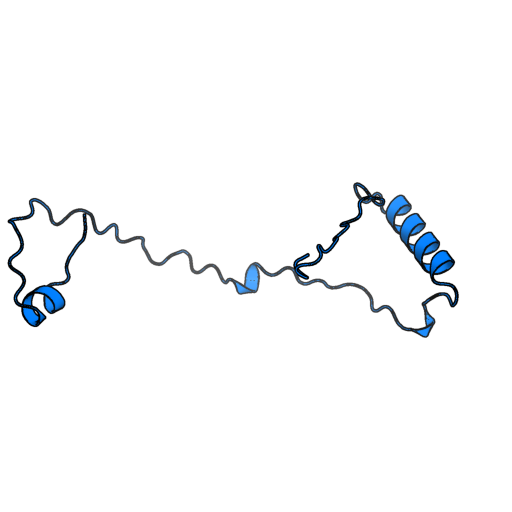 [G3DSA:2.30.110.10] (42-90)

Secondary structure (DSSP, 8-state):
-----HHHHHHTT--PPPP--S-------S-----GGGGS---------GGGS-SSHHHHHHHHHHHHHHTT-S-TT--------TT---

Foldseek 3Di:
DDDDDPVNCVVVVDDDPDDPDPPDPPCPDPPPPPPVVVVDDDPDDDDDDPVNADPDVVVRVVVVLVVCVVVVPPPSVDDDDDDDDPVGDD

Organism: NCBI:txid97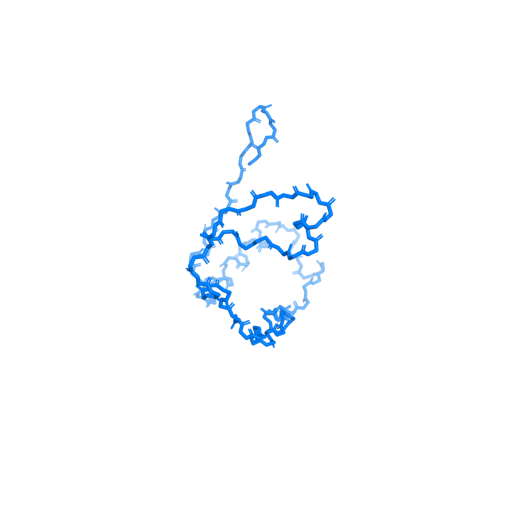028